Protein AF-A0A263DRG7-F1 (afdb_monomer_lite)

Structure (mmCIF, N/CA/C/O backbone):
data_AF-A0A263DRG7-F1
#
_entry.id   AF-A0A263DRG7-F1
#
loop_
_atom_site.group_PDB
_atom_site.id
_atom_site.type_symbol
_atom_site.label_atom_id
_atom_site.label_alt_id
_atom_site.label_comp_id
_atom_site.label_asym_id
_atom_site.label_entity_id
_atom_site.label_seq_id
_atom_site.pdbx_PDB_ins_code
_atom_site.Cartn_x
_atom_site.Cartn_y
_atom_site.Cartn_z
_atom_site.occupancy
_atom_site.B_iso_or_equiv
_atom_site.auth_seq_id
_atom_site.auth_comp_id
_atom_site.auth_asym_id
_atom_site.auth_atom_id
_atom_site.pdbx_PDB_model_num
ATOM 1 N N . MET A 1 1 ? -6.674 -19.309 -14.124 1.00 30.36 1 MET A N 1
ATOM 2 C CA . MET A 1 1 ? -6.332 -17.886 -13.883 1.00 30.36 1 MET A CA 1
ATOM 3 C C . MET A 1 1 ? -5.488 -17.775 -12.619 1.00 30.36 1 MET A C 1
ATOM 5 O O . MET A 1 1 ? -6.018 -17.950 -11.526 1.00 30.36 1 MET A O 1
ATOM 9 N N . ALA A 1 2 ? -4.178 -17.557 -12.753 1.00 23.84 2 ALA A N 1
ATOM 10 C CA . ALA A 1 2 ? -3.272 -17.428 -11.613 1.00 23.84 2 ALA A CA 1
ATOM 11 C C . ALA A 1 2 ? -3.423 -16.037 -10.974 1.00 23.84 2 ALA A C 1
ATOM 13 O O . ALA A 1 2 ? -3.189 -15.016 -11.613 1.00 23.84 2 ALA A O 1
ATOM 14 N N . ARG A 1 3 ? -3.859 -15.993 -9.711 1.00 31.97 3 ARG A N 1
ATOM 15 C CA . ARG A 1 3 ? -3.930 -14.769 -8.905 1.00 31.97 3 ARG A CA 1
ATOM 16 C C . ARG A 1 3 ? -2.643 -14.653 -8.103 1.00 31.97 3 ARG A C 1
ATOM 18 O O . ARG A 1 3 ? -2.522 -15.280 -7.054 1.00 31.97 3 ARG A O 1
ATOM 25 N N . ILE A 1 4 ? -1.697 -13.851 -8.573 1.00 38.62 4 ILE A N 1
ATOM 26 C CA . ILE A 1 4 ? -0.530 -13.506 -7.765 1.00 38.62 4 ILE A CA 1
ATOM 27 C C . ILE A 1 4 ? -0.994 -12.525 -6.679 1.00 38.62 4 ILE A C 1
ATOM 29 O O . ILE A 1 4 ? -1.440 -11.415 -6.960 1.00 38.62 4 ILE A O 1
ATOM 33 N N . ARG A 1 5 ? -0.920 -12.956 -5.417 1.00 38.56 5 ARG A N 1
ATOM 34 C CA . ARG A 1 5 ? -0.927 -12.067 -4.250 1.00 38.56 5 ARG A CA 1
ATOM 35 C C . ARG A 1 5 ? 0.477 -12.075 -3.671 1.00 38.56 5 ARG A C 1
ATOM 37 O O . ARG A 1 5 ? 0.781 -12.936 -2.852 1.00 38.56 5 ARG A O 1
ATOM 44 N N . VAL A 1 6 ? 1.305 -11.109 -4.044 1.00 35.31 6 VAL A N 1
ATOM 45 C CA . VAL A 1 6 ? 2.474 -10.794 -3.220 1.00 35.31 6 VAL A CA 1
ATOM 46 C C . VAL A 1 6 ? 1.952 -9.993 -2.029 1.00 35.31 6 VAL A C 1
ATOM 48 O O . VAL A 1 6 ? 1.524 -8.848 -2.171 1.00 35.31 6 VAL A O 1
ATOM 51 N N . ARG A 1 7 ? 1.861 -10.643 -0.863 1.00 37.03 7 ARG A N 1
ATOM 52 C CA . ARG A 1 7 ? 1.530 -9.983 0.406 1.00 37.03 7 ARG A CA 1
ATOM 53 C C . ARG A 1 7 ? 2.828 -9.544 1.067 1.00 37.03 7 ARG A C 1
ATOM 55 O O . ARG A 1 7 ? 3.512 -10.383 1.645 1.00 37.03 7 ARG A O 1
ATOM 62 N N . ALA A 1 8 ? 3.105 -8.243 1.093 1.00 38.44 8 ALA A N 1
ATOM 63 C CA . ALA A 1 8 ? 3.888 -7.713 2.205 1.00 38.44 8 ALA A CA 1
ATOM 64 C C . ALA A 1 8 ? 2.977 -7.746 3.434 1.00 38.44 8 ALA A C 1
ATOM 66 O O . ALA A 1 8 ? 2.024 -6.971 3.543 1.00 38.44 8 ALA A O 1
ATOM 67 N N . ASN A 1 9 ? 3.223 -8.705 4.324 1.00 38.72 9 ASN A N 1
ATOM 68 C CA . ASN A 1 9 ? 2.551 -8.752 5.613 1.00 38.72 9 ASN A CA 1
ATOM 69 C C . ASN A 1 9 ? 3.172 -7.681 6.507 1.00 38.72 9 ASN A C 1
ATOM 71 O O . ASN A 1 9 ? 4.328 -7.797 6.911 1.00 38.72 9 ASN A O 1
ATOM 75 N N . VAL A 1 10 ? 2.394 -6.659 6.853 1.00 42.84 10 VAL A N 1
ATOM 76 C CA . VAL A 1 10 ? 2.730 -5.814 7.998 1.00 42.84 10 VAL A CA 1
ATOM 77 C C . VAL A 1 10 ? 2.572 -6.693 9.235 1.00 42.84 10 VAL A C 1
ATOM 79 O O . VAL A 1 10 ? 1.471 -7.173 9.521 1.00 42.84 10 VAL A O 1
ATOM 82 N N . ARG A 1 11 ? 3.683 -6.991 9.921 1.00 39.16 11 ARG A N 1
ATOM 83 C CA . ARG A 1 11 ? 3.680 -7.692 11.214 1.00 39.16 11 ARG A CA 1
ATOM 84 C C . ARG A 1 11 ? 2.700 -6.958 12.142 1.00 39.16 11 ARG A C 1
ATOM 86 O O . ARG A 1 11 ? 2.936 -5.813 12.491 1.00 39.16 11 ARG A O 1
ATOM 93 N N . GLY A 1 12 ? 1.579 -7.592 12.493 1.00 51.94 12 GLY A N 1
ATOM 94 C CA . GLY A 1 12 ? 0.493 -6.953 13.259 1.00 51.94 12 GLY A CA 1
ATOM 95 C C . GLY A 1 12 ? -0.908 -7.518 12.993 1.00 51.94 12 GLY A C 1
ATOM 96 O O . GLY A 1 12 ? -1.861 -7.187 13.698 1.00 51.94 12 GLY A O 1
ATOM 97 N N . ASP A 1 13 ? -1.040 -8.407 12.009 1.00 62.28 13 ASP A N 1
ATOM 98 C CA . ASP A 1 13 ? -2.321 -8.890 11.498 1.00 62.28 13 ASP A CA 1
ATOM 99 C C . ASP A 1 13 ? -3.227 -9.569 12.545 1.00 62.28 13 ASP A C 1
ATOM 101 O O . ASP A 1 13 ? -4.426 -9.320 12.538 1.00 62.28 13 ASP A O 1
ATOM 105 N N . GLN A 1 14 ? -2.716 -10.397 13.460 1.00 63.22 14 GLN A N 1
ATOM 106 C CA . GLN A 1 14 ? -3.581 -11.155 14.375 1.00 63.22 14 GLN A CA 1
ATOM 107 C C . GLN A 1 14 ? -4.160 -10.318 15.521 1.00 63.22 14 GLN A C 1
ATOM 109 O O . GLN A 1 14 ? -5.344 -10.455 15.828 1.00 63.22 14 GLN A O 1
ATOM 114 N N . ARG A 1 15 ? -3.357 -9.452 16.152 1.00 67.81 15 ARG A N 1
ATOM 115 C CA . ARG A 1 15 ? -3.814 -8.623 17.284 1.00 67.81 15 ARG A CA 1
ATOM 116 C C . ARG A 1 15 ? -4.859 -7.607 16.840 1.00 67.81 15 ARG A C 1
ATOM 118 O O . ARG A 1 15 ? -5.933 -7.537 17.429 1.00 67.81 15 ARG A O 1
ATOM 125 N N . LEU A 1 16 ? -4.584 -6.914 15.737 1.00 68.75 16 LEU A N 1
ATOM 126 C CA . LEU A 1 16 ? -5.502 -5.943 15.151 1.00 68.75 16 LEU A CA 1
ATOM 127 C C . LEU A 1 16 ? -6.836 -6.587 14.739 1.00 68.75 16 LEU A C 1
ATOM 129 O O . LEU A 1 16 ? -7.898 -6.014 14.965 1.00 68.75 16 LEU A O 1
ATOM 133 N N . ARG A 1 17 ? -6.797 -7.805 14.178 1.00 73.44 17 ARG A N 1
ATOM 134 C CA . ARG A 1 17 ? -8.008 -8.569 13.839 1.00 73.44 17 ARG A CA 1
ATOM 135 C C . ARG A 1 17 ? -8.833 -8.931 15.065 1.00 73.44 17 ARG A C 1
ATOM 137 O O . ARG A 1 17 ? -10.044 -8.751 15.031 1.00 73.44 17 ARG A O 1
ATOM 144 N N . ARG A 1 18 ? -8.194 -9.448 16.121 1.00 78.31 18 ARG A N 1
ATOM 145 C CA . ARG A 1 18 ? -8.889 -9.817 17.364 1.00 78.31 18 ARG A CA 1
ATOM 146 C C . ARG A 1 18 ? -9.576 -8.606 17.980 1.00 78.31 18 ARG A C 1
ATOM 148 O O . ARG A 1 18 ? -10.737 -8.713 18.344 1.00 78.31 18 ARG A O 1
ATOM 155 N N . LEU A 1 19 ? -8.905 -7.456 18.010 1.00 79.06 19 LEU A N 1
ATOM 156 C CA . LEU A 1 19 ? -9.511 -6.221 18.495 1.00 79.06 19 LEU A CA 1
ATOM 157 C C . LEU A 1 19 ? -10.678 -5.764 17.614 1.00 79.06 19 LEU A C 1
ATOM 159 O O . LEU A 1 19 ? -11.757 -5.491 18.121 1.00 79.06 19 LEU A O 1
ATOM 163 N N . ALA A 1 20 ? -10.498 -5.716 16.292 1.00 77.69 20 ALA A N 1
ATOM 164 C CA . ALA A 1 20 ? -11.572 -5.320 15.382 1.00 77.69 20 ALA A CA 1
ATOM 165 C C . ALA A 1 20 ? -12.793 -6.259 15.461 1.00 77.69 20 ALA A C 1
ATOM 167 O O . ALA A 1 20 ? -13.918 -5.817 15.224 1.00 77.69 20 ALA A O 1
ATOM 168 N N . GLN A 1 21 ? -12.568 -7.540 15.770 1.00 81.31 21 GLN A N 1
ATOM 169 C CA . GLN A 1 21 ? -13.620 -8.517 16.035 1.00 81.31 21 GLN A CA 1
ATOM 170 C C . GLN A 1 21 ? -14.292 -8.255 17.388 1.00 81.31 21 GLN A C 1
ATOM 172 O O . GLN A 1 21 ? -15.507 -8.141 17.421 1.00 81.31 21 GLN A O 1
ATOM 177 N N . ALA A 1 22 ? -13.525 -8.042 18.459 1.00 83.50 22 ALA A N 1
ATOM 178 C CA . ALA A 1 22 ? -14.067 -7.713 19.777 1.00 83.50 22 ALA A CA 1
ATOM 179 C C . ALA A 1 22 ? -14.934 -6.442 19.750 1.00 83.50 22 ALA A C 1
ATOM 181 O O . ALA A 1 22 ? -16.039 -6.443 20.278 1.00 83.50 22 ALA A O 1
ATOM 182 N N . LEU A 1 23 ? -14.487 -5.389 19.054 1.00 85.56 23 LEU A N 1
ATOM 183 C CA . LEU A 1 23 ? -15.274 -4.163 18.864 1.00 85.56 23 LEU A CA 1
ATOM 184 C C . LEU A 1 23 ? -16.568 -4.420 18.081 1.00 85.56 23 LEU A C 1
ATOM 186 O O . LEU A 1 23 ? -17.591 -3.807 18.355 1.00 85.56 23 LEU A O 1
ATOM 190 N N . ARG A 1 24 ? -16.545 -5.332 17.101 1.00 84.62 24 ARG A N 1
ATOM 191 C CA . ARG A 1 24 ? -17.757 -5.732 16.374 1.00 84.62 24 ARG A CA 1
ATOM 192 C C . ARG A 1 24 ? -18.725 -6.477 17.292 1.00 84.62 24 ARG A C 1
ATOM 194 O O . ARG A 1 24 ? -19.910 -6.171 17.265 1.00 84.62 24 ARG A O 1
ATOM 201 N N . ASP A 1 25 ? -18.223 -7.438 18.057 1.00 85.88 25 ASP A N 1
ATOM 202 C CA . ASP A 1 25 ? -19.038 -8.288 18.929 1.00 85.88 25 ASP A CA 1
ATOM 203 C C . ASP A 1 25 ? -19.648 -7.485 20.088 1.00 85.88 25 ASP A C 1
ATOM 205 O O . ASP A 1 25 ? -20.764 -7.769 20.510 1.00 85.88 25 ASP A O 1
ATOM 209 N N . ALA A 1 26 ? -18.961 -6.430 20.537 1.00 87.81 26 ALA A N 1
ATOM 210 C CA . ALA A 1 26 ? -19.455 -5.474 21.526 1.00 87.81 26 ALA A CA 1
ATOM 211 C C . ALA A 1 26 ? -20.432 -4.420 20.959 1.00 87.81 26 ALA A C 1
ATOM 213 O O . ALA A 1 26 ? -20.951 -3.609 21.716 1.00 87.81 26 ALA A O 1
ATOM 214 N N . GLY A 1 27 ? -20.678 -4.390 19.642 1.00 87.88 27 GLY A N 1
ATOM 215 C CA . GLY A 1 27 ? -21.520 -3.365 19.010 1.00 87.88 27 GLY A CA 1
ATOM 216 C C . GLY A 1 27 ? -20.861 -1.983 18.873 1.00 87.88 27 GLY A C 1
ATOM 217 O O . GLY A 1 27 ? -21.514 -1.035 18.442 1.00 87.88 27 GLY A O 1
ATOM 218 N N . GLU A 1 28 ? -19.562 -1.868 19.157 1.00 89.12 28 GLU A N 1
ATOM 219 C CA . GLU A 1 28 ? -18.765 -0.634 19.108 1.00 89.12 28 GLU A CA 1
ATOM 220 C C . GLU A 1 28 ? -18.352 -0.278 17.671 1.00 89.12 28 GLU A C 1
ATOM 222 O O . GLU A 1 28 ? -17.173 -0.236 17.287 1.00 89.12 28 GLU A O 1
ATOM 227 N N . GLU A 1 29 ? -19.350 -0.057 16.814 1.00 88.06 29 GLU A N 1
ATOM 228 C CA . GLU A 1 29 ? -19.121 0.139 15.388 1.00 88.06 29 GLU A CA 1
ATOM 229 C C . GLU A 1 29 ? -18.300 1.404 15.083 1.00 88.06 29 GLU A C 1
ATOM 231 O O . GLU A 1 29 ? -17.486 1.397 14.152 1.00 88.06 29 GLU A O 1
ATOM 236 N N . ASP A 1 30 ? -18.452 2.462 15.874 1.00 89.00 30 ASP A N 1
ATOM 237 C CA . ASP A 1 30 ? -17.704 3.704 15.681 1.00 89.00 30 ASP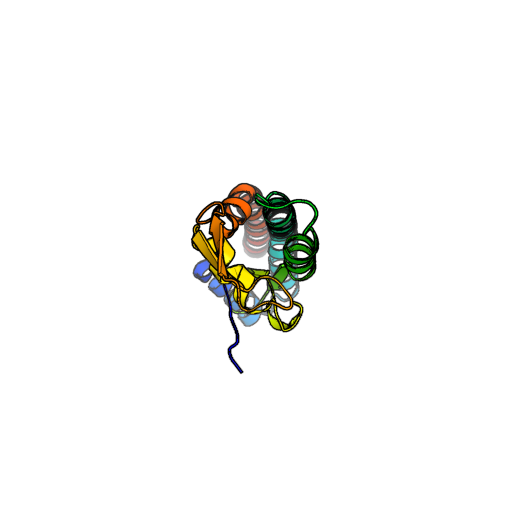 A CA 1
ATOM 238 C C . ASP A 1 30 ? -16.216 3.532 16.001 1.00 89.00 30 ASP A C 1
ATOM 240 O O . ASP A 1 30 ? -15.369 3.920 15.193 1.00 89.00 30 ASP A O 1
ATOM 244 N N . MET A 1 31 ? -15.879 2.841 17.095 1.00 88.38 31 MET A N 1
ATOM 245 C CA . MET A 1 31 ? -14.487 2.508 17.428 1.00 88.38 31 MET A CA 1
ATOM 246 C C . MET A 1 31 ? -13.865 1.599 16.363 1.00 88.38 31 MET A C 1
ATOM 248 O O . MET A 1 31 ? -12.717 1.776 15.950 1.00 88.38 31 MET A O 1
ATOM 252 N N . ARG A 1 32 ? -14.643 0.644 15.837 1.00 85.19 32 ARG A N 1
ATOM 253 C CA . ARG A 1 32 ? -14.215 -0.215 14.725 1.00 85.19 32 ARG A CA 1
ATOM 254 C C . ARG A 1 32 ? -13.931 0.597 13.459 1.00 85.19 32 ARG A C 1
ATOM 256 O O . ARG A 1 32 ? -12.963 0.303 12.748 1.00 85.19 32 ARG A O 1
ATOM 263 N N . LYS A 1 33 ? -14.771 1.581 13.124 1.00 87.25 33 LYS A N 1
ATOM 264 C CA . LYS A 1 33 ? -14.550 2.481 11.977 1.00 87.25 33 LYS A CA 1
ATOM 265 C C . LYS A 1 33 ? -13.289 3.316 12.185 1.00 87.25 33 LYS A C 1
ATOM 267 O O . LYS A 1 33 ? -12.485 3.417 11.258 1.00 87.25 33 LYS A O 1
ATOM 272 N N . GLU A 1 34 ? -13.084 3.838 13.389 1.00 88.00 34 GLU A N 1
ATOM 273 C CA . GLU A 1 34 ? -11.912 4.636 13.745 1.00 88.00 34 GLU A CA 1
ATOM 274 C C . GLU A 1 34 ? -10.608 3.833 13.636 1.00 88.00 34 GLU A C 1
ATOM 276 O O . GLU A 1 34 ? -9.676 4.269 12.956 1.00 88.00 34 GLU A O 1
ATOM 281 N N . LEU A 1 35 ? -10.581 2.609 14.171 1.00 83.69 35 LEU A N 1
ATOM 282 C CA . LEU A 1 35 ? -9.451 1.686 14.039 1.00 83.69 35 LEU A CA 1
ATOM 283 C C . LEU A 1 35 ? -9.116 1.398 12.568 1.00 83.69 35 LEU A C 1
ATOM 285 O O . LEU A 1 35 ? -7.960 1.462 12.150 1.00 83.69 35 LEU A O 1
ATOM 289 N N . ASN A 1 36 ? -10.131 1.126 11.743 1.00 82.19 36 ASN A N 1
ATOM 290 C CA . ASN A 1 36 ? -9.928 0.896 10.311 1.00 82.19 36 ASN A CA 1
ATOM 291 C C . ASN A 1 36 ? -9.431 2.147 9.573 1.00 82.19 36 ASN A C 1
ATOM 293 O O . ASN A 1 36 ? -8.642 2.032 8.630 1.00 82.19 36 ASN A O 1
ATOM 297 N N . ALA A 1 37 ? -9.887 3.334 9.979 1.00 86.00 37 ALA A N 1
ATOM 298 C CA . ALA A 1 37 ? -9.419 4.596 9.425 1.00 86.00 37 ALA A CA 1
ATOM 299 C C . ALA A 1 37 ? -7.944 4.840 9.771 1.00 86.00 37 ALA A C 1
ATOM 301 O O . ALA A 1 37 ? -7.177 5.203 8.880 1.00 86.00 37 ALA A O 1
ATOM 302 N N . ALA A 1 38 ? -7.532 4.561 11.009 1.00 84.31 38 ALA A N 1
ATOM 303 C CA . ALA A 1 38 ? -6.146 4.666 11.466 1.00 84.31 38 ALA A CA 1
ATOM 304 C C . ALA A 1 38 ? -5.204 3.778 10.655 1.00 84.31 38 ALA A C 1
ATOM 306 O O . ALA A 1 38 ? -4.231 4.245 10.065 1.00 84.31 38 ALA A O 1
ATOM 307 N N . VAL A 1 39 ? -5.574 2.506 10.503 1.00 80.62 39 VAL A N 1
ATOM 308 C CA . VAL A 1 39 ? -4.829 1.540 9.690 1.00 80.62 39 VAL A CA 1
ATOM 309 C C . VAL A 1 39 ? -4.684 2.031 8.247 1.00 80.62 39 VAL A C 1
ATOM 311 O O . VAL A 1 39 ? -3.612 1.931 7.649 1.00 80.62 39 VAL A O 1
ATOM 314 N N . ARG A 1 40 ? -5.752 2.597 7.670 1.00 83.06 40 ARG A N 1
ATOM 315 C CA . ARG A 1 40 ? -5.721 3.150 6.310 1.00 83.06 40 ARG A CA 1
ATOM 316 C C . ARG A 1 40 ? -4.824 4.386 6.200 1.00 83.06 40 ARG A C 1
ATOM 318 O O . ARG A 1 40 ? -4.145 4.524 5.182 1.00 83.06 40 ARG A O 1
ATOM 325 N N . ARG A 1 41 ? -4.822 5.275 7.199 1.00 86.19 41 ARG A N 1
ATOM 326 C CA . ARG A 1 41 ? -3.925 6.441 7.245 1.00 86.19 41 ARG A CA 1
ATOM 327 C C . ARG A 1 41 ? -2.468 5.997 7.331 1.00 86.19 41 ARG A C 1
ATOM 329 O O . ARG A 1 41 ? -1.683 6.401 6.478 1.00 86.19 41 ARG A O 1
ATOM 336 N N . GLY A 1 42 ? -2.154 5.080 8.245 1.00 81.94 42 GLY A N 1
ATOM 337 C CA . GLY A 1 42 ? -0.807 4.539 8.425 1.00 81.94 42 GLY A CA 1
ATOM 338 C C . GLY A 1 42 ? -0.271 3.784 7.206 1.00 81.94 42 GLY A C 1
ATOM 339 O O . GLY A 1 42 ? 0.904 3.889 6.865 1.00 81.94 42 GLY A O 1
ATOM 340 N N . ALA A 1 43 ? -1.130 3.058 6.488 1.00 80.50 43 ALA A N 1
ATOM 341 C CA . ALA A 1 43 ? -0.716 2.280 5.321 1.00 80.50 43 ALA A CA 1
ATOM 342 C C . ALA A 1 43 ? -0.613 3.093 4.015 1.00 80.50 43 ALA A C 1
ATOM 344 O O . ALA A 1 43 ? -0.026 2.623 3.035 1.00 80.50 43 ALA A O 1
ATOM 345 N N . LYS A 1 44 ? -1.178 4.307 3.955 1.00 85.50 44 LYS A N 1
ATOM 346 C CA . LYS A 1 44 ? -1.106 5.160 2.756 1.00 85.50 44 LYS A CA 1
ATOM 347 C C . LYS A 1 44 ? 0.350 5.521 2.389 1.00 85.50 44 LYS A C 1
ATOM 349 O O . LYS A 1 44 ? 0.694 5.327 1.219 1.00 85.50 44 LYS A O 1
ATOM 354 N N . PRO A 1 45 ? 1.214 5.950 3.330 1.00 88.06 45 PRO A N 1
ATOM 355 C CA . PRO A 1 45 ? 2.645 6.135 3.083 1.00 88.06 45 PRO A CA 1
ATOM 356 C C . PRO A 1 45 ? 3.347 4.873 2.580 1.00 88.06 45 PRO A C 1
ATOM 358 O O . PRO A 1 45 ? 4.149 4.958 1.656 1.00 88.06 45 PRO A O 1
ATOM 361 N N . MET A 1 46 ? 2.997 3.686 3.090 1.00 86.50 46 MET A N 1
ATOM 362 C CA . MET A 1 46 ? 3.572 2.426 2.597 1.00 86.50 46 MET A CA 1
ATOM 363 C C . MET A 1 46 ? 3.278 2.208 1.108 1.00 86.50 46 MET A C 1
ATOM 365 O O . MET A 1 46 ? 4.168 1.863 0.334 1.00 86.50 46 MET A O 1
ATOM 369 N N . ALA A 1 47 ? 2.032 2.434 0.678 1.00 87.38 47 ALA A N 1
ATOM 370 C CA . ALA A 1 47 ? 1.665 2.312 -0.731 1.00 87.38 47 ALA A CA 1
ATOM 371 C C . ALA A 1 47 ? 2.403 3.337 -1.607 1.00 87.38 47 ALA A C 1
ATOM 373 O O . ALA A 1 47 ? 2.767 3.023 -2.738 1.00 87.38 47 ALA A O 1
ATOM 374 N N . GLN A 1 48 ? 2.644 4.547 -1.097 1.00 91.31 48 GLN A N 1
ATOM 375 C CA . GLN A 1 48 ? 3.444 5.561 -1.790 1.00 91.31 48 GLN A CA 1
ATOM 376 C C . GLN A 1 48 ? 4.920 5.155 -1.886 1.00 91.31 48 GLN A C 1
ATOM 378 O O . GLN A 1 48 ? 5.499 5.267 -2.963 1.00 91.31 48 GLN A O 1
ATOM 383 N N . ALA A 1 49 ? 5.500 4.616 -0.813 1.00 89.00 49 ALA A N 1
ATOM 384 C CA . ALA A 1 49 ? 6.872 4.121 -0.803 1.00 89.00 49 ALA A CA 1
ATOM 385 C C . ALA A 1 49 ? 7.062 2.964 -1.792 1.00 89.00 49 ALA A C 1
ATOM 387 O O . ALA A 1 49 ? 8.015 2.969 -2.564 1.00 89.00 49 ALA A O 1
ATOM 388 N N . VAL A 1 50 ? 6.115 2.023 -1.859 1.00 88.31 50 VAL A N 1
ATOM 389 C CA . VAL A 1 50 ? 6.127 0.947 -2.863 1.00 88.31 50 VAL A CA 1
ATOM 390 C C . VAL A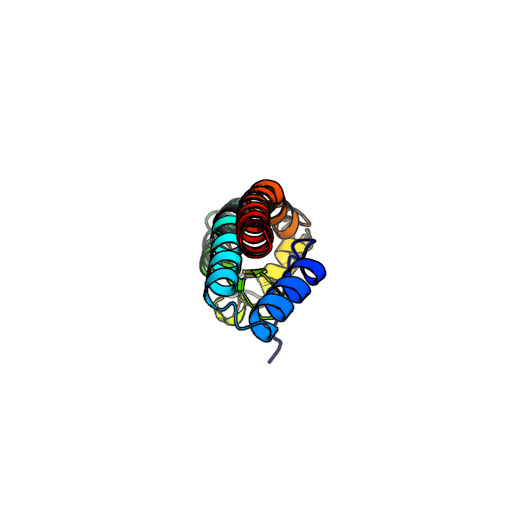 1 50 ? 6.035 1.505 -4.286 1.00 88.31 50 VAL A C 1
ATOM 392 O O . VAL A 1 50 ? 6.757 1.049 -5.168 1.00 88.31 50 VAL A O 1
ATOM 395 N N . LYS A 1 51 ? 5.191 2.515 -4.538 1.00 91.88 51 LYS A N 1
ATOM 396 C CA . LYS A 1 51 ? 5.139 3.181 -5.853 1.00 91.88 51 LYS A CA 1
ATOM 397 C C . LYS A 1 51 ? 6.473 3.826 -6.218 1.00 91.88 51 LYS A C 1
ATOM 399 O O . LYS A 1 51 ? 6.937 3.645 -7.338 1.00 91.88 51 LYS A O 1
ATOM 404 N N . ALA A 1 52 ? 7.089 4.544 -5.283 1.00 90.44 52 ALA A N 1
ATOM 405 C CA . ALA A 1 52 ? 8.395 5.158 -5.491 1.00 90.44 52 ALA A CA 1
ATOM 406 C C . ALA A 1 52 ? 9.483 4.101 -5.739 1.00 90.44 52 ALA A C 1
ATOM 408 O O . ALA A 1 52 ? 10.260 4.237 -6.678 1.00 90.44 52 ALA A O 1
ATOM 409 N N . GLY A 1 53 ? 9.484 3.010 -4.967 1.00 89.25 53 GLY A N 1
ATOM 410 C CA . GLY A 1 53 ? 10.404 1.885 -5.144 1.00 89.25 53 GLY A CA 1
ATOM 411 C C . GLY A 1 53 ? 10.274 1.227 -6.518 1.00 89.25 53 GLY A C 1
ATOM 412 O O . GLY A 1 53 ? 11.283 1.003 -7.179 1.00 89.25 53 GLY A O 1
ATOM 413 N N . ALA A 1 54 ? 9.043 1.007 -6.991 1.00 88.56 54 ALA A N 1
ATOM 414 C CA . ALA A 1 54 ? 8.781 0.479 -8.330 1.00 88.56 54 ALA A CA 1
ATOM 415 C C . ALA A 1 54 ? 9.353 1.385 -9.431 1.00 88.56 54 ALA A C 1
ATOM 417 O O . ALA A 1 54 ? 9.950 0.896 -10.390 1.00 88.56 54 ALA A O 1
ATOM 418 N N . LEU A 1 55 ? 9.189 2.704 -9.289 1.00 89.56 55 LEU A N 1
ATOM 419 C CA . LEU A 1 55 ? 9.715 3.699 -10.228 1.00 89.56 55 LEU A CA 1
ATOM 420 C C . LEU A 1 55 ? 11.245 3.799 -10.195 1.00 89.56 55 LEU A C 1
ATOM 422 O O . LEU A 1 55 ? 11.848 4.086 -11.225 1.00 89.56 55 LEU A O 1
ATOM 426 N N . ALA A 1 56 ? 11.862 3.531 -9.045 1.00 88.31 56 ALA A N 1
ATOM 427 C CA . ALA A 1 56 ? 13.305 3.618 -8.838 1.00 88.31 56 ALA A CA 1
ATOM 428 C C . ALA A 1 56 ? 14.085 2.361 -9.265 1.00 88.31 56 ALA A C 1
ATOM 430 O O . ALA A 1 56 ? 15.311 2.342 -9.153 1.00 88.31 56 ALA A O 1
ATOM 431 N N . LEU A 1 57 ? 13.416 1.300 -9.731 1.00 85.25 57 LEU A N 1
ATOM 432 C CA . LEU A 1 57 ? 14.109 0.094 -10.187 1.00 85.25 57 LEU A CA 1
ATOM 433 C C . LEU A 1 57 ? 15.048 0.399 -11.370 1.00 85.25 57 LEU A C 1
ATOM 435 O O . LEU A 1 57 ? 14.651 1.124 -12.284 1.00 85.25 57 LEU A O 1
ATOM 439 N N . PRO A 1 58 ? 16.259 -0.183 -11.416 1.00 77.81 58 PRO A N 1
ATO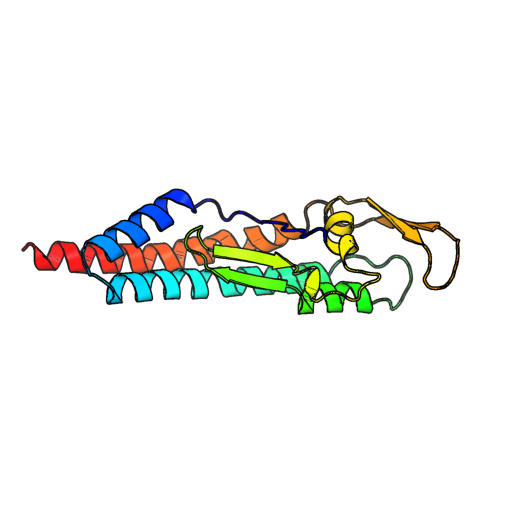M 440 C CA . PRO A 1 58 ? 17.222 0.070 -12.489 1.00 77.81 58 PRO A CA 1
ATOM 441 C C . PRO A 1 58 ? 16.709 -0.460 -13.831 1.00 77.81 58 PRO A C 1
ATOM 443 O O . PRO A 1 58 ? 16.106 -1.530 -13.866 1.00 77.81 58 PRO A O 1
ATOM 446 N N . ALA A 1 59 ? 16.923 0.281 -14.923 1.00 69.50 59 ALA A N 1
ATOM 447 C CA . ALA A 1 59 ? 16.628 -0.132 -16.298 1.00 69.50 59 ALA A CA 1
ATOM 448 C C . ALA A 1 59 ? 17.943 -0.259 -17.080 1.00 69.50 59 ALA A C 1
ATOM 450 O O . ALA A 1 59 ? 18.619 0.746 -17.273 1.00 69.50 59 ALA A O 1
ATOM 451 N N . GLU A 1 60 ? 18.307 -1.468 -17.518 1.00 60.22 60 GLU A N 1
ATOM 452 C CA . GLU A 1 60 ? 19.589 -1.705 -18.212 1.00 60.22 60 GLU A CA 1
ATOM 453 C C . GLU A 1 60 ? 19.602 -1.183 -19.658 1.00 60.22 60 GLU A C 1
ATOM 455 O O . GLU A 1 60 ? 20.644 -0.800 -20.178 1.00 60.22 60 GLU A O 1
ATOM 460 N N . THR A 1 61 ? 18.437 -1.091 -20.300 1.00 55.44 61 THR A N 1
ATOM 461 C CA . THR A 1 61 ? 18.281 -0.543 -21.652 1.00 55.44 61 THR A CA 1
ATOM 462 C C . THR A 1 61 ? 17.284 0.609 -21.605 1.00 55.44 61 THR A C 1
ATOM 464 O O . THR A 1 61 ? 16.180 0.451 -21.078 1.00 55.44 61 THR A O 1
ATOM 467 N N . GLY A 1 62 ? 17.687 1.776 -22.109 1.00 51.62 62 GLY A N 1
ATOM 468 C CA . GLY A 1 62 ? 16.977 3.046 -21.964 1.00 51.62 62 GLY A CA 1
ATOM 469 C C . GLY A 1 62 ? 15.457 3.021 -22.205 1.00 51.62 62 GLY A C 1
ATOM 470 O O . GLY A 1 62 ? 14.910 2.225 -22.960 1.00 51.62 62 GLY A O 1
ATOM 471 N N . GLN A 1 63 ? 14.788 3.967 -21.542 1.00 46.94 63 GLN A N 1
ATOM 472 C CA . GLN A 1 63 ? 13.410 4.442 -21.755 1.00 46.94 63 GLN A CA 1
ATOM 473 C C . GLN A 1 63 ? 12.218 3.504 -21.511 1.00 46.94 63 GLN A C 1
ATOM 475 O O . GLN A 1 63 ? 11.082 3.971 -21.589 1.00 46.94 63 GLN A O 1
ATOM 480 N N . SER A 1 64 ? 12.391 2.246 -21.100 1.00 57.16 64 SER A N 1
ATOM 481 C CA . SER A 1 64 ? 11.236 1.426 -20.692 1.00 57.16 64 SER A CA 1
ATOM 482 C C . SER A 1 64 ? 10.704 1.830 -19.297 1.00 57.16 64 SER A C 1
ATOM 484 O O . SER A 1 64 ? 10.873 1.117 -18.302 1.00 57.16 64 SER A O 1
ATOM 486 N N . THR A 1 65 ? 10.020 2.973 -19.199 1.00 60.97 65 THR A N 1
ATOM 487 C CA . THR A 1 65 ? 9.227 3.365 -18.017 1.00 60.97 65 THR A CA 1
ATOM 488 C C . THR A 1 65 ? 7.928 2.565 -17.902 1.00 60.97 65 THR A C 1
ATOM 490 O O . THR A 1 65 ? 7.364 2.498 -16.814 1.00 60.97 65 THR A O 1
ATOM 493 N N . GLY A 1 66 ? 7.485 1.904 -18.979 1.00 83.12 66 GLY A N 1
ATOM 494 C CA . GLY A 1 66 ? 6.190 1.218 -19.066 1.00 83.12 66 GLY A CA 1
ATOM 495 C C . GLY A 1 66 ? 5.946 0.191 -17.959 1.00 83.12 66 GLY A C 1
ATOM 496 O O . GLY A 1 66 ? 4.919 0.265 -17.286 1.00 83.12 66 GLY A O 1
ATOM 497 N N . LEU A 1 67 ? 6.907 -0.705 -17.698 1.00 84.06 67 LEU A N 1
ATOM 498 C CA . LEU A 1 67 ? 6.775 -1.705 -16.631 1.00 84.06 67 LEU A CA 1
ATOM 499 C C . LEU A 1 67 ? 6.689 -1.050 -15.248 1.00 84.06 67 LEU A C 1
ATOM 501 O O . LEU A 1 67 ? 5.773 -1.325 -14.480 1.00 84.06 67 LEU A O 1
ATOM 505 N N . ARG A 1 68 ? 7.616 -0.141 -14.938 1.00 88.19 68 ARG A N 1
ATOM 506 C CA . ARG A 1 68 ? 7.697 0.537 -13.633 1.00 88.19 68 ARG A CA 1
ATOM 507 C C . ARG A 1 68 ? 6.459 1.387 -13.362 1.00 88.19 68 ARG A C 1
ATOM 509 O O . ARG A 1 68 ? 5.898 1.333 -12.269 1.00 88.19 68 ARG A O 1
ATOM 516 N N . ALA A 1 69 ? 6.003 2.121 -14.375 1.00 89.06 69 ALA A N 1
ATOM 517 C CA . ALA A 1 69 ? 4.774 2.901 -14.335 1.00 89.06 69 ALA A CA 1
ATOM 518 C C . ALA A 1 69 ? 3.545 1.998 -14.159 1.00 89.06 69 ALA A C 1
ATOM 520 O O . ALA A 1 69 ? 2.689 2.302 -13.329 1.00 89.06 69 ALA A O 1
ATOM 521 N N . SER A 1 70 ? 3.488 0.861 -14.861 1.00 89.94 70 SER A N 1
ATOM 522 C CA . SER A 1 70 ? 2.410 -0.125 -14.710 1.00 89.94 70 SER A CA 1
ATOM 523 C C . SER A 1 70 ? 2.384 -0.711 -13.302 1.00 89.94 70 SER A C 1
ATOM 525 O O . SER A 1 70 ? 1.328 -0.728 -12.674 1.00 89.94 70 SER A O 1
ATOM 527 N N . MET A 1 71 ? 3.540 -1.089 -12.747 1.00 89.19 71 MET A N 1
ATOM 528 C CA . MET A 1 71 ? 3.636 -1.557 -11.363 1.00 89.19 71 MET A CA 1
ATOM 529 C C . MET A 1 71 ? 3.180 -0.478 -10.377 1.00 89.19 71 MET A C 1
ATOM 531 O O . MET A 1 71 ? 2.356 -0.753 -9.509 1.00 89.19 71 MET A O 1
ATOM 535 N N . ALA A 1 72 ? 3.640 0.766 -10.533 1.00 90.38 72 ALA A N 1
ATOM 536 C CA . ALA A 1 72 ? 3.226 1.875 -9.676 1.00 90.38 72 ALA A CA 1
ATOM 537 C C . ALA A 1 72 ? 1.712 2.166 -9.774 1.00 90.38 72 ALA A C 1
ATOM 539 O O . ALA A 1 72 ? 1.065 2.441 -8.758 1.00 90.38 72 ALA A O 1
ATOM 540 N N . ALA A 1 73 ? 1.120 2.065 -10.967 1.00 90.94 73 ALA A N 1
ATOM 541 C CA . ALA A 1 73 ? -0.319 2.218 -11.185 1.00 90.94 73 ALA A CA 1
ATOM 542 C C . ALA A 1 73 ? -1.135 1.034 -10.626 1.00 90.94 73 ALA A C 1
ATOM 544 O O . ALA A 1 73 ? -2.266 1.211 -10.150 1.00 90.94 73 ALA A O 1
ATOM 545 N N . ALA A 1 74 ? -0.557 -0.167 -10.644 1.00 88.94 74 ALA A N 1
ATOM 546 C CA . ALA A 1 74 ? -1.131 -1.385 -10.089 1.00 88.94 74 ALA A CA 1
ATOM 547 C C . ALA A 1 74 ? -0.954 -1.501 -8.563 1.00 88.94 74 ALA A C 1
ATOM 549 O O . ALA A 1 74 ? -1.679 -2.276 -7.937 1.00 88.94 74 ALA A O 1
ATOM 550 N N . THR A 1 75 ? -0.062 -0.719 -7.941 1.00 89.62 75 THR A N 1
ATOM 551 C CA . THR A 1 75 ? 0.130 -0.696 -6.482 1.00 89.62 75 THR A CA 1
ATOM 552 C C . THR A 1 75 ? -1.096 -0.159 -5.755 1.00 89.62 75 THR A C 1
ATOM 554 O O . THR A 1 75 ? -1.534 0.981 -5.968 1.00 89.62 75 THR A O 1
ATOM 557 N N . ARG A 1 76 ? -1.630 -0.961 -4.829 1.00 83.88 76 ARG A N 1
ATOM 558 C CA . ARG A 1 76 ? -2.823 -0.639 -4.042 1.00 83.88 76 ARG A CA 1
ATOM 559 C C . ARG A 1 76 ? -2.691 -1.040 -2.593 1.00 83.88 76 ARG A C 1
ATOM 561 O O . ARG A 1 76 ? -2.025 -2.004 -2.233 1.00 83.88 76 ARG A O 1
ATOM 568 N N . PHE A 1 77 ? -3.424 -0.291 -1.788 1.00 82.00 77 PHE A N 1
ATOM 569 C CA . PHE A 1 77 ? -3.771 -0.659 -0.435 1.00 82.00 77 PHE A CA 1
ATOM 570 C C . PHE A 1 77 ? -5.081 -1.449 -0.444 1.00 82.00 77 PHE A C 1
ATOM 572 O O . PHE A 1 77 ? -6.041 -1.063 -1.118 1.00 82.00 77 PHE A O 1
ATOM 579 N N . SER A 1 78 ? -5.134 -2.522 0.333 1.00 73.88 78 SER A N 1
ATOM 580 C CA . SER A 1 78 ? -6.357 -3.256 0.623 1.00 73.88 78 SER A CA 1
ATOM 581 C C . SER A 1 78 ? -6.458 -3.487 2.125 1.00 73.88 78 SER A C 1
ATOM 583 O O . SER A 1 78 ? -5.492 -3.886 2.772 1.00 73.88 78 SER A O 1
ATOM 585 N N . ASN A 1 79 ? -7.645 -3.237 2.671 1.00 67.88 79 ASN A N 1
ATOM 586 C CA . ASN A 1 79 ? -7.995 -3.616 4.029 1.00 67.88 79 ASN A CA 1
ATOM 587 C C . ASN A 1 79 ? -9.037 -4.730 3.954 1.00 67.88 79 ASN A C 1
ATOM 589 O O . ASN A 1 79 ? -10.030 -4.619 3.235 1.00 67.88 79 ASN A O 1
ATOM 593 N N . THR A 1 80 ? -8.805 -5.811 4.680 1.00 63.50 80 THR A N 1
ATOM 594 C CA . THR A 1 80 ? -9.723 -6.946 4.765 1.00 63.50 80 THR A CA 1
ATOM 595 C C . THR A 1 80 ? -9.952 -7.297 6.226 1.00 63.50 80 THR A C 1
ATOM 597 O O . THR A 1 80 ? -9.191 -6.888 7.097 1.00 63.50 80 THR A O 1
ATOM 600 N N . ALA A 1 81 ? -10.915 -8.177 6.507 1.00 52.19 81 ALA A N 1
ATOM 601 C CA . ALA A 1 81 ? -11.001 -8.822 7.821 1.00 52.19 81 ALA A CA 1
ATOM 602 C C . ALA A 1 81 ? -9.714 -9.590 8.190 1.00 52.19 81 ALA A C 1
ATOM 604 O O . ALA A 1 81 ? -9.520 -9.964 9.338 1.00 52.19 81 ALA A O 1
ATOM 605 N N . ARG A 1 82 ? -8.819 -9.827 7.218 1.00 49.97 82 ARG A N 1
ATOM 606 C CA . ARG A 1 82 ? -7.482 -10.384 7.416 1.00 49.97 82 ARG A CA 1
ATOM 607 C C . ARG A 1 82 ? -6.409 -9.289 7.582 1.00 49.97 82 ARG A C 1
ATOM 609 O O . ARG A 1 82 ? -5.222 -9.570 7.472 1.00 49.97 82 ARG A O 1
ATOM 616 N N . GLY A 1 83 ? -6.786 -8.060 7.903 1.00 56.97 83 GLY A N 1
ATOM 617 C CA . GLY A 1 83 ? -5.872 -6.938 8.095 1.00 56.97 83 GLY A CA 1
ATOM 618 C C . GLY A 1 83 ? -5.580 -6.161 6.813 1.00 56.97 83 GLY A C 1
ATOM 619 O O . GLY A 1 83 ? -6.183 -6.393 5.758 1.00 56.97 83 GLY A O 1
ATOM 620 N N . ALA A 1 84 ? -4.640 -5.231 6.947 1.00 67.69 84 ALA A N 1
ATOM 621 C CA . ALA A 1 84 ? -4.195 -4.316 5.911 1.00 67.69 84 ALA A CA 1
ATOM 6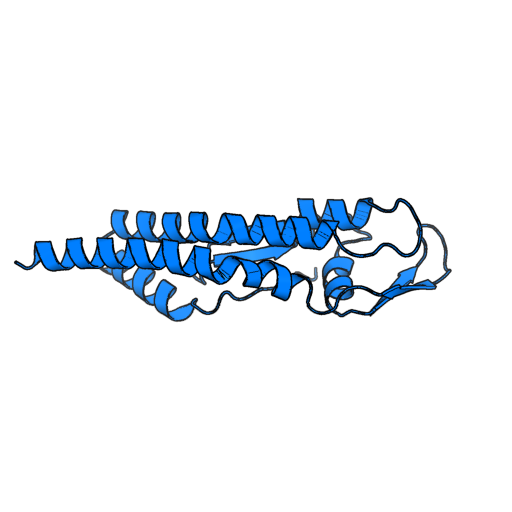22 C C . ALA A 1 84 ? -2.956 -4.835 5.180 1.00 67.69 84 ALA A C 1
ATOM 624 O O . ALA A 1 84 ? -2.020 -5.336 5.800 1.00 67.69 84 ALA A O 1
ATOM 625 N N . PHE A 1 85 ? -2.941 -4.680 3.860 1.00 71.94 85 PHE A N 1
ATOM 626 C CA . PHE A 1 85 ? -1.793 -5.015 3.029 1.00 71.94 85 PHE A CA 1
ATOM 627 C C . PHE A 1 85 ? -1.652 -4.043 1.860 1.00 71.94 85 PHE A C 1
ATOM 629 O O . PHE A 1 85 ? -2.632 -3.517 1.324 1.00 71.94 85 PHE A O 1
ATOM 636 N N . VAL A 1 86 ? -0.403 -3.835 1.457 1.00 80.75 86 VAL A N 1
ATOM 637 C CA . VAL A 1 86 ? -0.046 -3.215 0.181 1.00 80.75 86 VAL A CA 1
ATOM 638 C C . VAL A 1 86 ? 0.302 -4.336 -0.792 1.00 80.75 86 VAL A C 1
ATOM 640 O O . VAL A 1 86 ? 0.927 -5.324 -0.406 1.00 80.75 86 VAL A O 1
ATOM 643 N N . MET A 1 87 ? -0.134 -4.207 -2.040 1.00 82.00 87 MET A N 1
ATOM 644 C CA . MET A 1 87 ? 0.117 -5.183 -3.101 1.00 82.00 87 MET A CA 1
ATOM 645 C C . MET A 1 87 ? 0.280 -4.494 -4.454 1.00 82.00 87 MET A C 1
ATOM 647 O O . MET A 1 87 ? -0.304 -3.433 -4.670 1.00 82.00 87 MET A O 1
ATOM 651 N N . VAL A 1 88 ? 0.997 -5.132 -5.379 1.00 84.38 88 VAL A N 1
ATOM 652 C CA . VAL A 1 88 ? 0.890 -4.846 -6.818 1.00 84.38 88 VAL A CA 1
ATOM 653 C C . VAL A 1 88 ? -0.183 -5.768 -7.397 1.00 84.38 88 VAL A C 1
ATOM 655 O O . VAL A 1 88 ? -0.088 -6.988 -7.281 1.00 84.38 88 VAL A O 1
ATOM 658 N N . ASP A 1 89 ? -1.243 -5.196 -7.965 1.00 84.81 89 ASP A N 1
ATOM 659 C CA . ASP A 1 89 ? -2.364 -5.957 -8.521 1.00 84.81 89 ASP A CA 1
ATOM 660 C C . ASP A 1 89 ? -2.083 -6.395 -9.966 1.00 84.81 89 ASP A C 1
ATOM 662 O O . ASP A 1 89 ? -2.314 -5.637 -10.910 1.00 84.81 89 ASP A O 1
ATOM 666 N N . SER A 1 90 ? -1.629 -7.640 -10.143 1.00 79.50 90 SER A N 1
ATOM 667 C CA . SER A 1 90 ? -1.341 -8.227 -11.461 1.00 79.50 90 SER A CA 1
ATOM 668 C C . SER A 1 90 ? -2.519 -8.179 -12.439 1.00 79.50 90 SER A C 1
ATOM 670 O O . SER A 1 90 ? -2.289 -8.186 -13.640 1.00 79.50 90 SER A O 1
ATOM 672 N N . SER A 1 91 ? -3.773 -8.100 -11.970 1.00 82.12 91 SER A N 1
ATOM 673 C CA . SER A 1 91 ? -4.938 -7.995 -12.868 1.00 82.12 91 SER A CA 1
ATOM 674 C C . SER A 1 91 ? -5.065 -6.633 -13.559 1.00 82.12 91 SER A C 1
ATOM 676 O O . SER A 1 91 ? -5.866 -6.478 -14.476 1.00 82.12 91 SER A O 1
ATOM 678 N N . ARG A 1 92 ? -4.291 -5.641 -13.109 1.00 84.50 92 ARG A N 1
ATOM 679 C CA . ARG A 1 92 ? -4.263 -4.272 -13.645 1.00 84.50 92 ARG A CA 1
ATOM 680 C C . ARG A 1 92 ? -2.961 -3.953 -14.369 1.00 84.50 92 ARG A C 1
ATOM 682 O O . ARG A 1 92 ? -2.768 -2.820 -14.799 1.00 84.50 92 ARG A O 1
ATOM 689 N N . MET A 1 93 ? -2.076 -4.937 -14.467 1.00 83.94 93 MET A N 1
ATOM 690 C CA . MET A 1 93 ? -0.906 -4.879 -15.325 1.00 83.94 93 MET A CA 1
ATOM 691 C C . MET A 1 93 ? -1.328 -5.179 -16.771 1.00 83.94 93 MET A C 1
ATOM 693 O O . MET A 1 93 ? -2.291 -5.924 -16.976 1.00 83.94 93 MET A O 1
ATOM 697 N N . PRO A 1 94 ? -0.599 -4.663 -17.774 1.00 84.81 94 PRO A N 1
ATOM 698 C CA . PRO A 1 94 ? -0.670 -5.183 -19.137 1.00 84.81 94 PRO A CA 1
ATOM 699 C C . PRO A 1 94 ? -0.498 -6.710 -19.154 1.00 84.81 94 PRO A C 1
ATOM 701 O O . PRO A 1 94 ? 0.243 -7.262 -18.335 1.00 84.81 94 PRO A O 1
ATOM 704 N N . GLY A 1 95 ? -1.206 -7.406 -20.049 1.00 80.88 95 GLY A N 1
ATOM 705 C CA . GLY A 1 95 ? -1.270 -8.874 -20.045 1.00 80.88 95 GLY A CA 1
ATOM 706 C C . GLY A 1 95 ? 0.096 -9.552 -20.199 1.00 80.88 95 GLY A C 1
ATOM 707 O O . GLY A 1 95 ? 0.368 -10.547 -19.533 1.00 80.88 95 GLY A O 1
ATOM 708 N N . ASP A 1 96 ? 0.977 -8.954 -20.998 1.00 79.38 96 ASP A N 1
ATOM 709 C CA . ASP A 1 96 ? 2.376 -9.341 -21.213 1.00 79.38 96 ASP A CA 1
ATOM 710 C C . ASP A 1 96 ? 3.296 -9.029 -20.016 1.00 79.38 96 ASP A C 1
ATOM 712 O O . ASP A 1 96 ? 4.422 -9.515 -19.951 1.00 79.38 96 ASP A O 1
ATOM 716 N N . GLN A 1 97 ? 2.818 -8.251 -19.040 1.00 80.88 97 GLN A N 1
ATOM 717 C CA . GLN A 1 97 ? 3.586 -7.796 -17.877 1.00 80.88 97 GLN A CA 1
ATOM 718 C C . GLN A 1 97 ? 3.050 -8.328 -16.540 1.00 80.88 97 GLN A C 1
ATOM 720 O O . GLN A 1 97 ? 3.622 -8.040 -15.489 1.00 80.88 97 GLN A O 1
ATOM 725 N N . ALA A 1 98 ? 1.959 -9.099 -16.533 1.00 82.12 98 ALA A N 1
ATOM 726 C CA . ALA A 1 98 ? 1.234 -9.459 -15.311 1.00 82.12 98 ALA A CA 1
ATOM 727 C C . ALA A 1 98 ? 2.043 -10.292 -14.296 1.00 82.12 98 ALA A C 1
ATOM 729 O O . ALA A 1 98 ? 1.785 -10.215 -13.088 1.00 82.12 98 ALA A O 1
ATOM 730 N N . THR A 1 99 ? 3.022 -11.070 -14.762 1.00 81.12 99 THR A N 1
ATOM 731 C CA . THR A 1 99 ? 3.908 -11.904 -13.927 1.00 81.12 99 THR A CA 1
ATOM 732 C C . THR A 1 99 ? 5.205 -11.198 -13.534 1.00 81.12 99 THR A C 1
ATOM 734 O O . THR A 1 99 ? 5.849 -11.588 -12.560 1.00 81.12 99 THR A O 1
ATOM 737 N N . LEU A 1 100 ? 5.569 -10.125 -14.240 1.00 80.88 100 LEU A N 1
ATOM 738 C CA . LEU A 1 100 ? 6.841 -9.428 -14.066 1.00 80.88 100 LEU A CA 1
ATOM 739 C C . LEU A 1 100 ? 7.062 -8.829 -12.668 1.00 80.88 100 LEU A C 1
ATOM 741 O O . LEU A 1 100 ? 8.201 -8.885 -12.215 1.00 80.88 100 LEU A O 1
ATOM 745 N N . PRO A 1 101 ? 6.045 -8.344 -11.921 1.00 83.12 101 PRO A N 1
ATOM 746 C CA . PRO A 1 101 ? 6.260 -7.849 -10.560 1.00 83.12 101 PRO A CA 1
ATOM 747 C C . PRO A 1 101 ? 6.889 -8.869 -9.601 1.00 83.12 101 PRO A C 1
ATOM 749 O O . PRO A 1 101 ? 7.606 -8.480 -8.688 1.00 83.12 101 PRO A O 1
ATOM 752 N N . VAL A 1 102 ? 6.632 -10.169 -9.786 1.00 79.75 102 VAL A N 1
ATOM 753 C CA . VAL A 1 102 ? 7.252 -11.218 -8.953 1.00 79.75 102 VAL A CA 1
ATOM 754 C C . VAL A 1 102 ? 8.718 -11.399 -9.324 1.00 79.75 102 VAL A C 1
ATOM 756 O O . VAL A 1 102 ? 9.573 -11.529 -8.456 1.00 79.75 102 VAL A O 1
ATOM 759 N N . HIS A 1 103 ? 9.009 -11.369 -10.620 1.00 80.31 103 HIS A N 1
ATOM 760 C CA . HIS A 1 103 ? 10.356 -11.532 -11.152 1.00 80.31 103 HIS A CA 1
ATOM 761 C C . HIS A 1 103 ? 11.264 -10.335 -10.842 1.00 80.31 103 HIS A C 1
ATOM 763 O O . HIS A 1 103 ? 12.462 -10.500 -10.625 1.00 80.31 103 HIS A O 1
ATOM 769 N N . THR A 1 104 ? 10.702 -9.127 -10.756 1.00 80.44 104 THR A N 1
ATOM 770 C CA . THR A 1 104 ? 11.464 -7.949 -10.329 1.00 80.44 104 THR A CA 1
ATOM 771 C C . THR A 1 104 ? 11.769 -7.961 -8.835 1.00 80.44 104 THR A C 1
ATOM 773 O O . THR A 1 104 ? 12.741 -7.335 -8.427 1.00 80.44 104 THR A O 1
ATOM 776 N N . ASP A 1 105 ? 11.001 -8.662 -8.002 1.00 82.44 105 ASP A N 1
ATOM 777 C CA . ASP A 1 105 ? 11.299 -8.787 -6.568 1.00 82.44 105 ASP A CA 1
ATOM 778 C C . ASP A 1 105 ? 12.359 -9.869 -6.282 1.00 82.44 105 ASP A C 1
ATOM 780 O O . ASP A 1 105 ? 13.104 -9.756 -5.314 1.00 82.44 105 ASP A O 1
ATOM 784 N N . SER A 1 106 ? 12.517 -10.864 -7.170 1.00 77.88 106 SER A N 1
ATOM 785 C CA . SER A 1 106 ? 13.50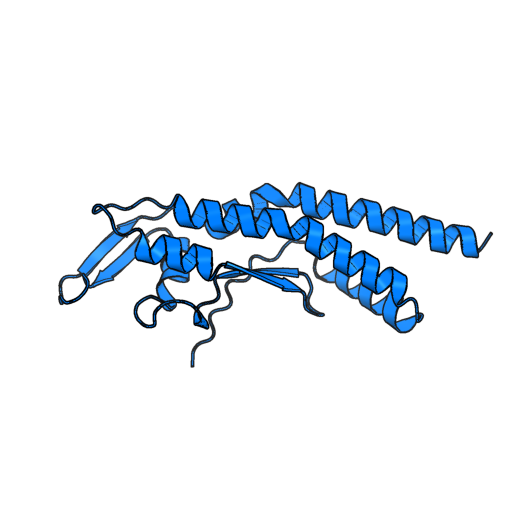8 -11.946 -7.020 1.00 77.88 106 SER A CA 1
ATOM 786 C C . SER A 1 106 ? 14.964 -11.558 -7.328 1.00 77.88 106 SER A C 1
ATOM 788 O O . SER A 1 106 ? 15.858 -12.386 -7.181 1.00 77.88 106 SER A O 1
ATOM 790 N N . GLY A 1 107 ? 15.230 -10.325 -7.766 1.00 72.62 107 GLY A N 1
ATOM 791 C CA . GLY A 1 107 ? 16.583 -9.775 -7.939 1.00 72.62 107 GLY A CA 1
ATOM 792 C C . GLY A 1 107 ? 17.255 -10.035 -9.292 1.00 72.62 107 GLY A C 1
ATOM 793 O O . GLY A 1 107 ? 18.005 -9.192 -9.770 1.00 72.62 107 GLY A O 1
ATOM 794 N N . ALA A 1 108 ? 16.975 -11.146 -9.966 1.00 77.19 108 ALA A N 1
ATOM 795 C CA . ALA A 1 108 ? 17.404 -11.365 -11.348 1.00 77.19 108 ALA A CA 1
ATOM 796 C C . ALA A 1 108 ? 16.327 -12.126 -12.117 1.00 77.19 108 ALA A C 1
ATOM 798 O O . ALA A 1 108 ? 15.731 -13.073 -11.598 1.00 77.19 108 ALA A O 1
ATOM 799 N N . TRP A 1 109 ? 16.067 -11.714 -13.356 1.00 71.50 109 TRP A N 1
ATOM 800 C CA . TRP A 1 109 ? 15.048 -12.339 -14.191 1.00 71.50 109 TRP A CA 1
ATOM 801 C C . TRP A 1 109 ? 15.396 -12.260 -15.672 1.00 71.50 109 TRP A C 1
ATOM 803 O O . TRP A 1 109 ? 16.208 -11.440 -16.094 1.00 71.50 109 TRP A O 1
ATOM 813 N N . ARG A 1 110 ? 14.787 -13.144 -16.468 1.00 76.69 110 ARG A N 1
ATOM 814 C CA . ARG A 1 110 ? 14.936 -13.160 -17.926 1.00 76.69 110 ARG A CA 1
ATOM 815 C C . ARG A 1 110 ? 13.602 -12.887 -18.594 1.00 76.69 110 ARG A C 1
ATOM 817 O O . ARG A 1 110 ? 12.579 -13.395 -18.135 1.00 76.69 110 ARG A O 1
ATOM 824 N N . HIS A 1 111 ? 13.625 -12.139 -19.689 1.00 63.47 111 HIS A N 1
ATOM 825 C CA . HIS A 1 111 ? 12.437 -11.889 -20.495 1.00 63.47 111 HIS A CA 1
ATOM 826 C C . HIS A 1 111 ? 12.752 -11.809 -21.984 1.00 63.47 111 HIS A C 1
ATOM 828 O O . HIS A 1 111 ? 13.866 -11.415 -22.344 1.00 63.47 111 HIS A O 1
ATOM 834 N N . PRO A 1 112 ? 11.793 -12.162 -22.858 1.00 71.56 112 PRO A N 1
ATOM 835 C CA . PRO A 1 112 ? 11.921 -11.860 -24.271 1.00 71.56 112 PRO A CA 1
ATOM 836 C C . PRO A 1 112 ? 11.931 -10.342 -24.474 1.00 71.56 112 PRO A C 1
ATOM 838 O O . PRO A 1 112 ? 11.245 -9.588 -23.770 1.00 71.56 112 PRO A O 1
ATOM 841 N N . VAL A 1 113 ? 12.719 -9.879 -25.436 1.00 74.12 113 VAL A N 1
ATOM 842 C CA . VAL A 1 113 ? 12.594 -8.520 -25.963 1.00 74.12 113 VAL A CA 1
ATOM 843 C C . VAL A 1 113 ? 11.235 -8.420 -26.653 1.00 74.12 113 VAL A C 1
ATOM 845 O O . VAL A 1 113 ? 10.828 -9.330 -27.371 1.00 74.12 113 VAL A O 1
ATOM 848 N N . PHE A 1 114 ? 10.502 -7.330 -26.420 1.00 63.09 114 PHE A N 1
ATOM 849 C CA . PHE A 1 114 ? 9.165 -7.163 -26.991 1.00 63.09 114 PHE A CA 1
ATOM 850 C C . PHE A 1 114 ? 9.199 -7.311 -28.522 1.00 63.09 114 PHE A C 1
ATOM 852 O O . PHE A 1 114 ? 9.935 -6.593 -29.197 1.00 63.09 114 PHE A O 1
ATOM 859 N N . GLY A 1 115 ? 8.410 -8.250 -29.057 1.00 69.06 115 GLY A N 1
ATOM 860 C CA . GLY A 1 115 ? 8.364 -8.548 -30.493 1.00 69.06 115 GLY A CA 1
ATOM 861 C C . GLY A 1 115 ? 9.541 -9.376 -31.031 1.00 69.06 115 GLY A C 1
ATOM 862 O O . GLY A 1 115 ? 9.761 -9.374 -32.238 1.00 69.06 115 GLY A O 1
ATOM 863 N N . SER A 1 116 ? 10.306 -10.056 -30.170 1.00 72.75 116 SER A N 1
ATOM 864 C CA . SER A 1 116 ? 11.461 -10.878 -30.553 1.00 72.75 116 SER A CA 1
ATOM 865 C C . SER A 1 116 ? 11.600 -12.129 -29.674 1.00 72.75 116 SER A C 1
ATOM 867 O O . SER A 1 116 ? 11.213 -12.128 -28.506 1.00 72.75 116 SER A O 1
ATOM 869 N N . ASP A 1 117 ? 12.212 -13.183 -30.221 1.00 75.44 117 ASP A N 1
ATOM 870 C CA . ASP A 1 117 ? 12.579 -14.406 -29.488 1.00 75.44 117 ASP A CA 1
ATOM 871 C C . ASP A 1 117 ? 13.896 -14.262 -28.702 1.00 75.44 117 ASP A C 1
ATOM 873 O O . ASP A 1 117 ? 14.342 -15.192 -28.025 1.00 75.44 117 ASP A O 1
ATOM 877 N N . THR A 1 118 ? 14.544 -13.096 -28.772 1.00 79.38 118 THR A N 1
ATOM 878 C CA . THR A 1 118 ? 15.768 -12.811 -28.021 1.00 79.38 118 THR A CA 1
ATOM 879 C C . THR A 1 118 ? 15.455 -12.639 -26.541 1.00 79.38 118 THR A C 1
ATOM 881 O O . THR A 1 118 ? 14.728 -11.731 -26.144 1.00 79.38 118 THR A O 1
ATOM 884 N N . TRP A 1 119 ? 16.068 -13.472 -25.705 1.00 78.88 119 TRP A N 1
ATOM 885 C CA . TRP A 1 119 ? 15.952 -13.392 -24.252 1.00 78.88 119 TRP A CA 1
ATOM 886 C C . TRP A 1 119 ? 17.068 -12.544 -23.652 1.00 78.88 119 TRP A C 1
ATOM 888 O O . TRP A 1 119 ? 18.245 -12.862 -23.825 1.00 78.88 119 TRP A O 1
ATOM 898 N N . VAL A 1 120 ? 16.704 -11.542 -22.859 1.00 78.50 120 VAL A N 1
ATOM 899 C CA . VAL A 1 120 ? 17.646 -10.724 -22.087 1.00 78.50 120 VAL A CA 1
ATOM 900 C C . VAL A 1 120 ? 17.521 -11.025 -20.599 1.00 78.50 120 VAL A C 1
ATOM 902 O O . VAL A 1 120 ? 16.438 -11.349 -20.110 1.00 78.50 120 VAL A O 1
ATOM 905 N N . SER A 1 121 ? 18.644 -10.950 -19.888 1.00 81.31 121 SER A N 1
ATOM 906 C CA . SER A 1 121 ? 18.674 -10.967 -18.425 1.00 81.31 121 SER A CA 1
ATOM 907 C C . SER A 1 121 ? 18.610 -9.531 -17.923 1.00 81.31 121 SER A C 1
ATOM 909 O O . SER A 1 121 ? 19.280 -8.669 -18.478 1.00 81.31 121 SER A O 1
ATOM 911 N N . GLN A 1 122 ? 17.818 -9.278 -16.887 1.00 77.50 122 GLN A N 1
ATOM 912 C CA . GLN A 1 122 ? 17.758 -7.993 -16.206 1.00 77.50 122 GLN A CA 1
ATOM 913 C C . GLN A 1 122 ? 17.912 -8.215 -14.706 1.00 77.50 122 GLN A C 1
ATOM 915 O O . GLN A 1 122 ? 17.269 -9.093 -14.117 1.00 77.50 122 GLN A O 1
ATOM 920 N N . THR A 1 123 ? 18.757 -7.398 -14.088 1.00 75.69 123 THR A N 1
ATOM 921 C CA . THR A 1 123 ? 18.946 -7.412 -12.639 1.00 75.69 123 THR A CA 1
ATOM 922 C C . THR A 1 123 ? 18.068 -6.341 -12.003 1.00 75.69 123 THR A C 1
ATOM 924 O O . THR A 1 123 ? 17.967 -5.213 -12.483 1.00 75.69 123 THR A O 1
ATOM 927 N N . SER A 1 124 ? 17.410 -6.687 -10.907 1.00 75.62 124 SER A N 1
ATOM 928 C CA . SER A 1 124 ? 16.654 -5.770 -10.066 1.00 75.62 124 SER A CA 1
ATOM 929 C C . SER A 1 124 ? 17.196 -5.812 -8.642 1.00 75.62 124 SER A C 1
ATOM 931 O O . SER A 1 124 ? 17.995 -6.668 -8.264 1.00 75.62 124 SER A O 1
ATOM 933 N N . ARG A 1 125 ? 16.766 -4.865 -7.811 1.00 77.88 125 ARG A N 1
ATOM 934 C CA . ARG A 1 125 ? 17.051 -4.953 -6.383 1.00 77.88 125 ARG A CA 1
ATOM 935 C C . ARG A 1 125 ? 16.181 -6.066 -5.794 1.00 77.88 125 ARG A C 1
ATOM 937 O O . ARG A 1 125 ? 14.961 -5.927 -5.785 1.00 77.88 125 ARG A O 1
ATOM 944 N N . ALA A 1 126 ? 16.805 -7.144 -5.321 1.00 79.12 126 ALA A N 1
ATOM 945 C CA . ALA A 1 126 ? 16.103 -8.180 -4.567 1.00 79.12 126 ALA A CA 1
ATOM 946 C C . ALA A 1 126 ? 15.376 -7.560 -3.362 1.00 79.12 126 ALA A C 1
ATOM 948 O O . ALA A 1 126 ? 15.873 -6.601 -2.760 1.00 79.12 126 ALA A O 1
ATOM 949 N N . ASP A 1 127 ? 14.190 -8.083 -3.052 1.00 81.62 127 ASP A N 1
ATOM 950 C CA . ASP A 1 127 ? 13.342 -7.644 -1.938 1.00 81.62 127 ASP A CA 1
ATOM 951 C C . ASP A 1 127 ? 13.004 -6.141 -1.954 1.00 81.62 127 ASP A C 1
ATOM 953 O O . ASP A 1 127 ? 12.738 -5.536 -0.904 1.00 81.62 127 ASP A O 1
ATOM 957 N N . TRP A 1 128 ? 13.024 -5.490 -3.126 1.00 83.00 128 TRP A N 1
ATOM 958 C CA . TRP A 1 128 ? 12.725 -4.058 -3.230 1.00 83.00 128 TRP A CA 1
ATOM 959 C C . TRP A 1 128 ? 11.330 -3.748 -2.688 1.00 83.00 128 TRP A C 1
ATOM 961 O O . TRP A 1 128 ? 11.136 -2.693 -2.078 1.00 83.00 128 TRP A O 1
ATOM 971 N N . PHE A 1 129 ? 10.369 -4.659 -2.876 1.00 84.06 129 PHE A N 1
ATOM 972 C CA . PHE A 1 129 ? 8.989 -4.458 -2.462 1.00 84.06 129 PHE A CA 1
ATOM 973 C C . PHE A 1 129 ? 8.870 -4.464 -0.940 1.00 84.06 129 PHE A C 1
ATOM 975 O O . PHE A 1 129 ? 8.321 -3.528 -0.352 1.00 84.06 129 PHE A O 1
ATOM 982 N N . ALA A 1 130 ? 9.421 -5.499 -0.297 1.00 79.06 130 ALA A N 1
ATOM 983 C CA . ALA A 1 130 ? 9.443 -5.606 1.157 1.00 79.06 130 ALA A CA 1
ATOM 984 C C . ALA A 1 130 ? 10.230 -4.445 1.777 1.00 79.06 130 ALA A C 1
ATOM 986 O O . ALA A 1 130 ? 9.742 -3.809 2.709 1.00 79.06 130 ALA A O 1
ATOM 987 N N . THR A 1 131 ? 11.389 -4.105 1.207 1.00 83.38 131 THR A N 1
ATOM 988 C CA . THR A 1 131 ? 12.214 -2.967 1.639 1.00 83.38 131 THR A CA 1
ATOM 989 C C . THR A 1 131 ? 11.429 -1.654 1.584 1.00 83.38 131 THR A C 1
ATOM 991 O O . THR A 1 131 ? 11.382 -0.909 2.565 1.00 83.38 131 THR A O 1
ATOM 994 N N . ALA A 1 132 ? 10.763 -1.378 0.460 1.00 84.81 132 ALA A N 1
ATOM 995 C CA . ALA A 1 132 ? 9.978 -0.161 0.282 1.00 84.81 132 ALA A CA 1
ATOM 996 C C . ALA A 1 132 ? 8.786 -0.103 1.247 1.00 84.81 132 ALA A C 1
ATOM 998 O O . ALA A 1 132 ? 8.569 0.922 1.894 1.00 84.81 132 ALA A O 1
ATOM 999 N N . ALA A 1 133 ? 8.040 -1.201 1.392 1.00 78.19 133 ALA A N 1
ATOM 1000 C CA . ALA A 1 133 ? 6.895 -1.273 2.294 1.00 78.19 133 ALA A CA 1
ATOM 1001 C C . ALA A 1 133 ? 7.310 -1.086 3.765 1.00 78.19 133 ALA A C 1
ATOM 1003 O O . ALA A 1 133 ? 6.707 -0.284 4.479 1.00 78.19 133 ALA A O 1
ATOM 1004 N N . LEU A 1 134 ? 8.352 -1.791 4.214 1.00 80.38 134 LEU A N 1
ATOM 1005 C CA . LEU A 1 134 ? 8.806 -1.767 5.607 1.00 80.38 134 LEU A CA 1
ATOM 1006 C C . LEU A 1 134 ? 9.446 -0.434 6.008 1.00 80.38 134 LEU A C 1
ATOM 1008 O O . LEU A 1 134 ? 9.402 -0.091 7.184 1.00 80.38 134 LEU A O 1
ATOM 1012 N N . SER A 1 135 ? 9.939 0.367 5.057 1.00 83.25 135 SER A N 1
ATOM 1013 C CA . SER A 1 135 ? 10.470 1.710 5.351 1.00 83.25 135 SER A CA 1
ATOM 1014 C C . SER A 1 135 ? 9.464 2.638 6.057 1.00 83.25 135 SER A C 1
ATOM 1016 O O . SER A 1 135 ? 9.859 3.603 6.707 1.00 83.25 135 SER A O 1
ATOM 1018 N N . GLN A 1 136 ? 8.164 2.343 5.951 1.00 84.88 136 GLN A N 1
ATOM 1019 C CA . GLN A 1 136 ? 7.074 3.140 6.517 1.00 84.88 136 GLN A CA 1
ATOM 1020 C C . GLN A 1 136 ? 6.348 2.442 7.683 1.00 84.88 136 GLN A C 1
ATOM 1022 O O . GLN A 1 136 ? 5.285 2.906 8.097 1.00 84.88 136 GLN A O 1
ATOM 1027 N N . SER A 1 137 ? 6.885 1.341 8.232 1.00 76.19 137 SER A N 1
ATOM 1028 C CA . SER A 1 137 ? 6.222 0.585 9.313 1.00 76.19 137 SER A CA 1
ATOM 1029 C C . SER A 1 137 ? 5.935 1.442 10.552 1.00 76.19 137 SER A C 1
ATOM 1031 O O . SER A 1 137 ? 4.844 1.364 11.108 1.00 76.19 137 SER A O 1
ATOM 1033 N N . HIS A 1 138 ? 6.861 2.333 10.912 1.00 77.88 138 HIS A N 1
ATOM 1034 C CA . HIS A 1 138 ? 6.738 3.246 12.051 1.00 77.88 138 HIS A CA 1
ATOM 1035 C C . HIS A 1 138 ? 5.513 4.177 11.964 1.00 77.88 138 HIS A C 1
ATOM 1037 O O . HIS A 1 138 ? 4.934 4.538 12.985 1.00 77.88 138 HIS A O 1
ATOM 1043 N N . VAL A 1 139 ? 5.081 4.559 10.754 1.00 81.56 139 VAL A N 1
ATOM 1044 C CA . VAL A 1 139 ? 3.891 5.407 10.574 1.00 81.56 139 VAL A CA 1
ATOM 1045 C C . VAL A 1 139 ? 2.617 4.623 10.876 1.00 81.56 139 VAL A C 1
ATOM 1047 O O . VAL A 1 139 ? 1.696 5.154 11.490 1.00 81.56 139 VAL A O 1
ATOM 1050 N N . VAL A 1 140 ? 2.573 3.349 10.478 1.00 77.44 140 VAL A N 1
ATOM 1051 C CA . VAL A 1 140 ? 1.468 2.443 10.818 1.00 77.44 140 VAL A CA 1
ATOM 1052 C C . VAL A 1 140 ? 1.403 2.230 12.322 1.00 77.44 140 VAL A C 1
ATOM 1054 O O . VAL A 1 140 ? 0.327 2.334 12.901 1.00 77.44 140 VAL A O 1
ATOM 1057 N N . GLU A 1 141 ? 2.545 1.936 12.941 1.00 75.31 141 GLU A N 1
ATOM 1058 C CA . GLU A 1 141 ? 2.644 1.696 14.381 1.00 75.31 141 GLU A CA 1
ATOM 1059 C C . GLU A 1 141 ? 2.160 2.906 15.180 1.00 75.31 141 GLU A C 1
ATOM 1061 O O . GLU A 1 141 ? 1.346 2.735 16.084 1.00 75.31 141 GLU A O 1
ATOM 1066 N N . ARG A 1 142 ? 2.567 4.121 14.788 1.00 81.50 142 ARG A N 1
ATOM 1067 C CA . ARG A 1 142 ? 2.112 5.367 15.415 1.00 81.50 142 ARG A CA 1
ATOM 1068 C C . ARG A 1 142 ? 0.602 5.575 15.277 1.00 81.50 142 ARG A C 1
ATOM 1070 O O . ARG A 1 142 ? -0.080 5.711 16.282 1.00 81.50 142 ARG A O 1
ATOM 1077 N N . GLU A 1 143 ? 0.072 5.553 14.053 1.00 84.00 143 GLU A N 1
ATOM 1078 C CA . GLU A 1 143 ? -1.358 5.814 13.801 1.00 84.00 143 GLU A CA 1
ATOM 1079 C C . GLU A 1 143 ? -2.268 4.790 14.486 1.00 84.00 143 GLU A C 1
ATOM 1081 O O . GLU A 1 143 ? -3.341 5.132 14.981 1.00 84.00 143 GLU A O 1
ATOM 1086 N N . VAL A 1 144 ? -1.863 3.516 14.493 1.00 78.62 144 VAL A N 1
ATOM 1087 C CA . VAL A 1 144 ? -2.612 2.466 15.187 1.00 78.62 144 VAL A CA 1
ATOM 1088 C C . VAL A 1 144 ? -2.491 2.648 16.697 1.00 78.62 144 VAL A C 1
ATOM 1090 O O . VAL A 1 144 ? -3.518 2.581 17.360 1.00 78.62 144 VAL A O 1
ATOM 1093 N N . GLY A 1 145 ? -1.291 2.907 17.225 1.00 77.12 145 GLY A N 1
ATOM 1094 C CA . GLY A 1 145 ? -1.058 3.144 18.653 1.00 77.12 145 GLY A CA 1
ATOM 1095 C C . GLY A 1 145 ? -1.932 4.265 19.213 1.00 77.12 145 GLY A C 1
ATOM 1096 O O . GLY A 1 145 ? -2.698 4.023 20.136 1.00 77.12 145 GLY A O 1
ATOM 1097 N N . GLU A 1 146 ? -1.935 5.432 18.566 1.00 84.62 146 GLU A N 1
ATOM 1098 C CA . GLU A 1 146 ? -2.744 6.589 18.982 1.00 84.62 146 GLU A CA 1
ATOM 1099 C C . GLU A 1 146 ? -4.248 6.270 19.064 1.00 84.62 146 GLU A C 1
ATOM 1101 O O . GLU A 1 146 ? -4.952 6.733 19.961 1.00 84.62 146 GLU A O 1
ATOM 1106 N N . VAL A 1 147 ? -4.767 5.455 18.139 1.00 85.50 147 VAL A N 1
ATOM 1107 C CA . VAL A 1 147 ? -6.180 5.048 18.170 1.00 85.50 147 VAL A CA 1
ATOM 1108 C C . VAL A 1 147 ? -6.449 3.953 19.195 1.00 85.50 147 VAL A C 1
ATOM 1110 O O . VAL A 1 147 ? -7.536 3.928 19.768 1.00 85.50 147 VAL A O 1
ATOM 1113 N N . LEU A 1 148 ? -5.488 3.065 19.457 1.00 77.56 148 LEU A N 1
ATOM 1114 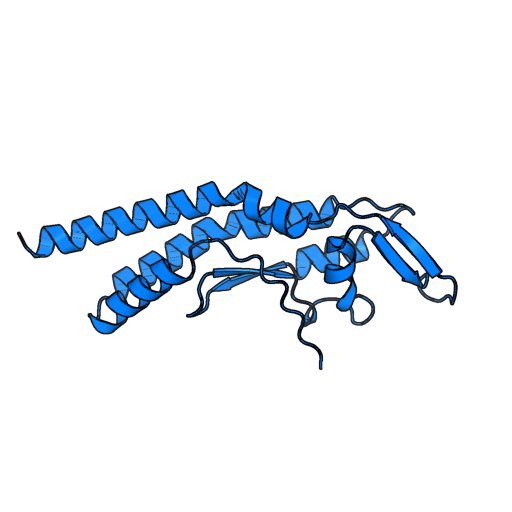C CA . LEU A 1 148 ? -5.604 2.101 20.550 1.00 77.56 148 LEU A CA 1
ATOM 1115 C C . LEU A 1 148 ? -5.685 2.811 21.900 1.00 77.56 148 LEU A C 1
ATOM 1117 O O . LEU A 1 148 ? -6.572 2.474 22.681 1.00 77.56 148 LEU A O 1
ATOM 1121 N N . ASP A 1 149 ? -4.834 3.810 22.129 1.00 83.44 149 ASP A N 1
ATOM 1122 C CA . ASP A 1 149 ? -4.829 4.605 23.360 1.00 83.44 149 ASP A CA 1
ATOM 1123 C C . ASP A 1 149 ? -6.169 5.332 23.532 1.00 83.44 149 ASP A C 1
ATOM 1125 O O . ASP A 1 149 ? -6.835 5.192 24.554 1.00 83.44 149 ASP A O 1
ATOM 1129 N N . LYS A 1 150 ? -6.665 5.978 22.470 1.00 87.69 150 LYS A N 1
ATOM 1130 C CA . LYS A 1 150 ? -7.975 6.645 22.488 1.00 87.69 150 LYS A CA 1
ATOM 1131 C C . LYS A 1 150 ? -9.146 5.690 22.760 1.00 87.69 150 LYS A C 1
ATOM 1133 O O . LYS A 1 150 ? -10.102 6.054 23.446 1.00 87.69 150 LYS A O 1
ATOM 1138 N N . ILE A 1 151 ? -9.115 4.482 22.191 1.00 85.31 151 ILE A N 1
ATOM 1139 C CA . ILE A 1 151 ? -10.135 3.456 22.454 1.00 85.31 151 ILE A CA 1
ATOM 1140 C C . ILE A 1 151 ? -10.043 2.990 23.912 1.00 85.31 151 ILE A C 1
ATOM 1142 O O . ILE A 1 151 ? -11.078 2.859 24.564 1.00 85.31 151 ILE A O 1
ATOM 1146 N N . ALA A 1 152 ? -8.831 2.775 24.429 1.00 81.31 152 ALA A N 1
ATOM 1147 C CA . ALA A 1 152 ? -8.608 2.382 25.816 1.00 81.31 152 ALA A CA 1
ATOM 1148 C C . ALA A 1 152 ? -9.129 3.446 26.794 1.00 81.31 152 ALA A C 1
ATOM 1150 O O . ALA A 1 152 ? -9.859 3.093 27.717 1.00 81.31 152 ALA A O 1
ATOM 1151 N N . ASP A 1 153 ? -8.859 4.728 26.542 1.00 86.06 153 ASP A N 1
ATOM 1152 C CA . ASP A 1 153 ? -9.361 5.843 27.353 1.00 86.06 153 ASP A CA 1
ATOM 1153 C C . ASP A 1 153 ? -10.892 5.899 27.367 1.00 86.06 153 ASP A C 1
ATOM 1155 O O . ASP A 1 153 ? -11.510 6.107 28.411 1.00 86.06 153 ASP A O 1
ATOM 1159 N N . ARG A 1 154 ? -11.532 5.667 26.215 1.00 85.62 154 ARG A N 1
ATOM 1160 C CA . ARG A 1 154 ? -12.997 5.685 26.106 1.00 85.62 154 ARG A CA 1
ATOM 1161 C C . ARG A 1 154 ? -13.651 4.509 26.828 1.00 85.62 154 ARG A C 1
ATOM 1163 O O . ARG A 1 154 ? -14.715 4.686 27.413 1.00 85.62 154 ARG A O 1
ATOM 1170 N N . ILE A 1 155 ? -13.030 3.330 26.791 1.00 83.06 155 ILE A N 1
ATOM 1171 C CA . ILE A 1 155 ? -13.506 2.153 27.528 1.00 83.06 155 ILE A CA 1
ATOM 1172 C C . ILE A 1 155 ? -13.257 2.338 29.032 1.00 83.06 155 ILE A C 1
ATOM 1174 O O . ILE A 1 155 ? -14.159 2.103 29.827 1.00 83.06 155 ILE A O 1
ATOM 1178 N N . GLY A 1 156 ? -12.068 2.798 29.430 1.00 73.06 156 GLY A N 1
ATOM 1179 C CA . GLY A 1 156 ? -11.705 3.027 30.831 1.00 73.06 156 GLY A CA 1
ATOM 1180 C C . GLY A 1 156 ? -12.538 4.125 31.495 1.00 73.06 156 GLY A C 1
ATOM 1181 O O . GLY A 1 156 ? -12.978 3.956 32.627 1.00 73.06 156 GLY A O 1
ATOM 1182 N N . GLY A 1 157 ? -12.833 5.207 30.772 1.00 61.22 157 GLY A N 1
ATOM 1183 C CA . GLY A 1 157 ? -13.707 6.286 31.239 1.00 61.22 157 GLY A CA 1
ATOM 1184 C C . GLY A 1 157 ? -15.199 5.935 31.272 1.00 61.22 157 GLY A C 1
ATOM 1185 O O . GLY A 1 157 ? -15.965 6.656 31.897 1.00 61.22 157 GLY A O 1
ATOM 1186 N N . ALA A 1 158 ? -15.624 4.844 30.625 1.00 53.69 158 ALA A N 1
ATOM 1187 C CA . ALA A 1 158 ? -17.004 4.348 30.678 1.00 53.69 158 ALA A CA 1
ATOM 1188 C C . ALA A 1 158 ? -17.259 3.377 31.850 1.00 53.69 158 ALA A C 1
ATOM 1190 O O . ALA A 1 158 ? -18.407 3.013 32.101 1.00 53.69 158 ALA A O 1
ATOM 1191 N N . VAL A 1 159 ? -16.200 2.941 32.543 1.00 46.06 159 VAL A N 1
ATOM 1192 C CA . VAL A 1 159 ? -16.245 2.000 33.682 1.00 46.06 159 VAL A CA 1
ATOM 1193 C C . VAL A 1 159 ? -15.898 2.700 35.014 1.00 46.06 159 VAL A C 1
ATOM 1195 O O . VAL A 1 159 ? -15.850 2.050 36.057 1.00 46.06 159 VAL A O 1
ATOM 1198 N N . GLY A 1 160 ? -15.671 4.019 34.988 1.00 37.81 160 GLY A N 1
ATOM 1199 C CA . GLY A 1 160 ? -15.417 4.866 36.161 1.00 37.81 160 GLY A CA 1
ATOM 1200 C C . GLY A 1 160 ? -16.658 5.568 36.692 1.00 37.81 160 GLY A C 1
ATOM 1201 O O . GLY A 1 160 ? -17.539 5.909 35.873 1.00 37.81 160 GLY A O 1
#

Secondary structure (DSSP, 8-state):
-------EE-TTHHHHHHHHHHHHHTT-HHHHHHHHHHHHHHHHHHHHHHHHHHHTS--SSTT--HHHHHHHHHEEEEEETTEEEEEE-GGGS-GGGTTHHHHHHSSEEEEEPTTSS-EEEEE--TTHHHHHHHTTHHHHHHHHHHHHHHHHHHHHTT--

Foldseek 3Di:
DDWDWPWLDLPPQPVLLVVLVVCVVVVVVVLNVLLVVLLVQLQPQLLVLLLVLLQPKDDPDPDPSLLSNQQNVQWDWDQDSRGITIGRGLVSHDPQNSCVVVCQQQQKDWDADVPGPDIDIDGTPHNSSSVSNVVRSVSSVVSNVVSVVVVVCVVVVVVD

Radius of gyration: 19.47 Å; chains: 1; bounding box: 41×24×67 Å

pLDDT: mean 75.63, std 14.87, range [23.84, 91.88]

Sequence (160 aa):
MARIRVRANVRGDQRLRRLAQALRDAGEEDMRKELNAAVRRGAKPMAQAVKAGALALPAETGQSTGLRASMAAATRFSNTARGAFVMVDSSRMPGDQATLPVHTDSGAWRHPVFGSDTWVSQTSRADWFATAALSQSHVVEREVGEVLDKIADRIGGAVG